Protein AF-A0A7C2TM42-F1 (afdb_monomer_lite)

Sequence (123 aa):
MRAMRDSGIAGHVLHCDRIVEHELETLAGKKAFFFSCDHDEEGLATLLEYQRVLAVTKKDIPLVEGLIEEYEINRIILLDPDARALMALLQIRDPDQVSMGGYCTSTCDRYWRDLVDASTIVR

Foldseek 3Di:
DVVCVVVVNQAEEAEDCAQDLVVLVVCAPRRYDYAYPDDDLVSVVSSQVRDQEYEDELVCLVSVLVCVVPGNRQAYEYEPAAPVSVVSNVVRDPPVRYHYHYDDPDDAPPVVVVSVVRRDDDD

Secondary structure (DSSP, 8-state):
-HHHHHTT---EEEE-SS--HHHHHHHTTSSEEEE-SS--HHHHHHHHHH-SEEEEEGGGHHHHHHHTTTS---EEEEES--HHHHHHHHHHS-GGGEEEE---SS--TTHHHHHHHHT----

Structure (mmCIF, N/CA/C/O backbone):
data_AF-A0A7C2TM42-F1
#
_entry.id   AF-A0A7C2TM42-F1
#
loop_
_atom_site.group_PDB
_atom_site.id
_atom_site.type_symbol
_atom_site.label_atom_id
_atom_site.label_alt_id
_atom_site.label_comp_id
_atom_site.label_asym_id
_atom_site.label_entity_id
_atom_site.label_seq_id
_atom_site.pdbx_PDB_ins_code
_atom_site.Cartn_x
_atom_site.Cartn_y
_atom_site.Cartn_z
_atom_site.occupancy
_atom_site.B_iso_or_equiv
_atom_site.auth_seq_id
_atom_site.auth_comp_id
_atom_site.auth_asym_id
_atom_site.auth_atom_id
_atom_site.pdbx_PDB_model_num
ATOM 1 N N . MET A 1 1 ? -23.521 -7.638 4.835 1.00 58.56 1 MET A N 1
ATOM 2 C CA . MET A 1 1 ? -22.325 -8.484 4.610 1.00 58.56 1 MET A CA 1
ATOM 3 C C . MET A 1 1 ? -22.644 -9.887 4.061 1.00 58.56 1 MET A C 1
ATOM 5 O O . MET A 1 1 ? -21.913 -10.323 3.183 1.00 58.56 1 MET A O 1
ATOM 9 N N . ARG A 1 2 ? -23.724 -10.580 4.488 1.00 62.53 2 ARG A N 1
ATOM 10 C CA . ARG A 1 2 ? -24.139 -11.870 3.873 1.00 62.53 2 ARG A CA 1
ATOM 11 C C . ARG A 1 2 ? -24.455 -11.747 2.377 1.00 62.53 2 ARG A C 1
ATOM 13 O O . ARG A 1 2 ? -23.808 -12.422 1.600 1.00 62.53 2 ARG A O 1
ATOM 20 N N . ALA A 1 3 ? -25.291 -10.785 1.980 1.00 69.31 3 ALA A N 1
ATOM 21 C CA . ALA A 1 3 ? -25.631 -10.557 0.569 1.00 69.31 3 ALA A CA 1
ATOM 22 C C . ALA A 1 3 ? -24.407 -10.380 -0.355 1.00 69.31 3 ALA A C 1
ATOM 24 O O . ALA A 1 3 ? -24.365 -10.967 -1.422 1.00 69.31 3 ALA A O 1
ATOM 25 N N . MET A 1 4 ? -23.372 -9.641 0.068 1.00 69.00 4 MET A N 1
ATOM 26 C CA . MET A 1 4 ? -22.138 -9.486 -0.721 1.00 69.00 4 MET A CA 1
ATOM 27 C C . MET A 1 4 ? -21.389 -10.805 -0.903 1.00 69.00 4 MET A C 1
ATOM 29 O O . MET A 1 4 ? -20.961 -11.124 -2.007 1.00 69.00 4 MET A O 1
ATOM 33 N N . ARG A 1 5 ? -21.249 -11.578 0.180 1.00 65.81 5 ARG A N 1
ATOM 34 C CA . ARG A 1 5 ? -20.627 -12.903 0.133 1.00 65.81 5 ARG A CA 1
ATOM 35 C C . ARG A 1 5 ? -21.435 -13.847 -0.755 1.00 65.81 5 ARG A C 1
ATOM 37 O O . ARG A 1 5 ? -20.849 -14.593 -1.527 1.00 65.81 5 ARG A O 1
ATOM 44 N N . ASP A 1 6 ? -22.756 -13.792 -0.648 1.00 79.75 6 ASP A N 1
ATOM 45 C CA . ASP A 1 6 ? -23.666 -14.631 -1.423 1.00 79.75 6 ASP A CA 1
ATOM 46 C C . ASP A 1 6 ? -23.654 -14.226 -2.920 1.00 79.75 6 ASP A C 1
ATOM 48 O O . ASP A 1 6 ? -23.883 -15.069 -3.781 1.00 79.75 6 ASP A O 1
ATOM 52 N N . SER A 1 7 ? -23.263 -12.983 -3.237 1.00 77.88 7 SER A N 1
ATOM 53 C CA . SER A 1 7 ? -22.956 -12.499 -4.595 1.00 77.88 7 SER A CA 1
ATOM 54 C C . SER A 1 7 ? -21.496 -12.705 -5.035 1.00 77.88 7 SER A C 1
ATOM 56 O O . SER A 1 7 ? -21.099 -12.196 -6.080 1.00 77.88 7 SER A O 1
ATOM 58 N N . GLY A 1 8 ? -20.664 -13.398 -4.249 1.00 78.50 8 GLY A N 1
ATOM 59 C CA . GLY A 1 8 ? -19.254 -13.651 -4.579 1.00 78.50 8 GLY A CA 1
ATOM 60 C C . GLY A 1 8 ? -18.320 -12.437 -4.462 1.00 78.50 8 GLY A C 1
ATOM 61 O O . GLY A 1 8 ? -17.170 -12.509 -4.888 1.00 78.50 8 GLY A O 1
ATOM 62 N N . ILE A 1 9 ? -18.770 -11.326 -3.871 1.00 77.88 9 ILE A N 1
ATOM 63 C CA . ILE A 1 9 ? -17.950 -10.122 -3.685 1.00 77.88 9 ILE A CA 1
ATOM 64 C C . ILE A 1 9 ? -17.010 -10.334 -2.493 1.00 77.88 9 ILE A C 1
ATOM 66 O O . ILE A 1 9 ? -17.442 -10.443 -1.339 1.00 77.88 9 ILE A O 1
ATOM 70 N N . ALA A 1 10 ? -15.707 -10.376 -2.775 1.00 77.88 10 ALA A N 1
ATOM 71 C CA . ALA A 1 10 ? -14.668 -10.575 -1.768 1.00 77.88 10 ALA A CA 1
ATOM 72 C C . ALA A 1 10 ? -14.447 -9.336 -0.881 1.00 77.88 10 ALA A C 1
ATOM 74 O O . ALA A 1 10 ? -14.118 -9.493 0.294 1.00 77.88 10 ALA A O 1
ATOM 75 N N . GLY A 1 11 ? -14.680 -8.136 -1.415 1.00 83.75 11 GLY A N 1
ATOM 76 C CA . GLY A 1 11 ? -14.477 -6.853 -0.744 1.00 83.75 11 GLY A CA 1
ATOM 77 C C . GLY A 1 11 ? -14.567 -5.686 -1.728 1.00 83.75 11 GLY A C 1
ATOM 78 O O . GLY A 1 11 ? -15.003 -5.866 -2.866 1.00 83.75 11 GLY A O 1
ATOM 79 N N . HIS A 1 12 ? -14.142 -4.508 -1.284 1.00 87.00 12 HIS A N 1
ATOM 80 C CA . HIS A 1 12 ? -14.077 -3.285 -2.079 1.00 87.00 12 HIS A CA 1
ATOM 81 C C . HIS A 1 12 ? -12.660 -2.717 -2.072 1.00 87.00 12 HIS A C 1
ATOM 83 O O . HIS A 1 12 ? -11.993 -2.752 -1.042 1.00 87.00 12 HIS A O 1
ATOM 89 N N . VAL A 1 13 ? -12.234 -2.158 -3.202 1.00 89.75 13 VAL A N 1
ATOM 90 C CA . VAL A 1 13 ? -11.040 -1.313 -3.293 1.00 89.75 13 VAL A CA 1
ATOM 91 C C . VAL A 1 13 ? -11.518 0.115 -3.508 1.00 89.75 13 VAL A C 1
ATOM 93 O O . VAL A 1 13 ? -12.285 0.371 -4.437 1.00 89.75 13 VAL A O 1
ATOM 96 N N . LEU A 1 14 ? -11.107 1.019 -2.627 1.00 90.69 14 LEU A N 1
ATOM 97 C CA . LEU A 1 14 ? -11.451 2.433 -2.663 1.00 90.69 14 LEU A CA 1
ATOM 98 C C . LEU A 1 14 ? -10.202 3.209 -3.066 1.00 90.69 14 LEU A C 1
ATOM 100 O O . LEU A 1 14 ? -9.217 3.237 -2.331 1.00 90.69 14 LEU A O 1
ATOM 104 N N . HIS A 1 15 ? -10.250 3.783 -4.266 1.00 90.19 15 HIS A N 1
ATOM 105 C CA . HIS A 1 15 ? -9.216 4.671 -4.774 1.00 90.19 15 HIS A CA 1
ATOM 106 C C . HIS A 1 15 ? -9.549 6.100 -4.350 1.00 90.19 15 HIS A C 1
ATOM 108 O O . HIS A 1 15 ? -10.525 6.678 -4.830 1.00 90.19 15 HIS A O 1
ATOM 114 N N . CYS A 1 16 ? -8.756 6.639 -3.437 1.00 87.81 16 CYS A N 1
ATOM 115 C CA . CYS A 1 16 ? -8.990 7.920 -2.794 1.00 87.81 16 CYS A CA 1
ATOM 116 C C . CYS A 1 16 ? -8.009 8.962 -3.336 1.00 87.81 16 CYS A C 1
ATOM 118 O O . CYS A 1 16 ? -6.820 8.683 -3.455 1.00 87.81 16 CYS A O 1
ATOM 120 N N . ASP A 1 17 ? -8.494 10.171 -3.617 1.00 85.75 17 ASP A N 1
ATOM 121 C CA . ASP A 1 17 ? -7.618 11.305 -3.953 1.00 85.75 17 ASP A CA 1
ATOM 122 C C . ASP A 1 17 ? -6.983 11.919 -2.697 1.00 85.75 17 ASP A C 1
ATOM 124 O O . ASP A 1 17 ? -5.931 12.547 -2.759 1.00 85.75 17 ASP A O 1
ATOM 128 N N . ARG A 1 18 ? -7.657 11.780 -1.548 1.00 87.38 18 ARG A N 1
ATOM 129 C CA . ARG A 1 18 ? -7.199 12.231 -0.232 1.00 87.38 18 ARG A CA 1
ATOM 130 C C . ARG A 1 18 ? -7.606 11.223 0.824 1.00 87.38 18 ARG A C 1
ATOM 132 O O . ARG A 1 18 ? -8.653 10.589 0.713 1.00 87.38 18 ARG A O 1
ATOM 139 N N . ILE A 1 19 ? -6.796 11.130 1.865 1.00 89.81 19 ILE A N 1
ATOM 140 C CA . ILE A 1 19 ? -7.046 10.262 3.008 1.00 89.81 19 ILE A CA 1
ATOM 141 C C . ILE A 1 19 ? -7.854 11.076 4.019 1.00 89.81 19 ILE A C 1
ATOM 143 O O . ILE A 1 19 ? -7.377 12.077 4.546 1.00 89.81 19 ILE A O 1
ATOM 147 N N . VAL A 1 20 ? -9.117 10.697 4.218 1.00 90.62 20 VAL A N 1
ATOM 148 C CA . VAL A 1 20 ? -10.051 11.392 5.112 1.00 90.62 20 VAL A CA 1
ATOM 149 C C . VAL A 1 20 ? -10.464 10.435 6.219 1.00 90.62 20 VAL A C 1
ATOM 151 O 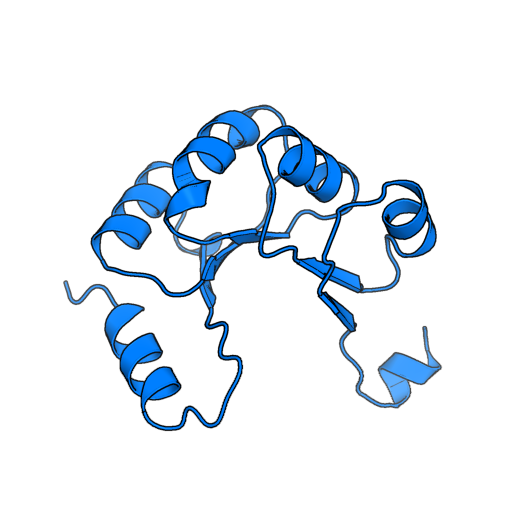O . VAL A 1 20 ? -11.165 9.455 5.973 1.00 90.62 20 VAL A O 1
ATOM 154 N N . GLU A 1 21 ? -10.058 10.740 7.448 1.00 89.69 21 GLU A N 1
ATOM 155 C CA . GLU A 1 21 ? -10.266 9.870 8.611 1.00 89.69 21 GLU A CA 1
ATOM 156 C C . GLU A 1 21 ? -11.738 9.482 8.816 1.00 89.69 21 GLU A C 1
ATOM 158 O O . GLU A 1 21 ? -12.055 8.312 9.001 1.00 89.69 21 GLU A O 1
ATOM 163 N N . HIS A 1 22 ? -12.665 10.433 8.675 1.00 88.75 22 HIS A N 1
ATOM 164 C CA . HIS A 1 22 ? -14.094 10.154 8.836 1.00 88.75 22 HIS A CA 1
ATOM 165 C C . HIS A 1 22 ? -14.632 9.120 7.825 1.00 88.75 22 HIS A C 1
ATOM 167 O O . HIS A 1 22 ? -15.506 8.308 8.151 1.00 88.75 22 HIS A O 1
ATOM 173 N N . GLU A 1 23 ? -14.117 9.130 6.591 1.00 88.94 23 GLU A N 1
ATOM 174 C CA . GLU A 1 23 ? -14.493 8.148 5.569 1.00 88.94 23 GLU A CA 1
ATOM 175 C C . GLU A 1 23 ? -13.914 6.771 5.900 1.00 88.94 23 GLU A C 1
ATOM 177 O O . GLU A 1 23 ? -14.624 5.766 5.785 1.00 88.94 23 GLU A O 1
ATOM 182 N N . LEU A 1 24 ? -12.659 6.737 6.363 1.00 89.88 24 LEU A N 1
ATOM 183 C CA . LEU A 1 24 ? -11.988 5.523 6.818 1.00 89.88 24 LEU A CA 1
ATOM 184 C C . LEU A 1 24 ? -12.746 4.884 7.978 1.00 89.88 24 LEU A C 1
ATOM 186 O O . LEU A 1 24 ? -13.151 3.733 7.859 1.00 89.88 24 LEU A O 1
ATOM 190 N N . GLU A 1 25 ? -13.031 5.630 9.043 1.00 89.31 25 GLU A N 1
ATOM 191 C CA . GLU A 1 25 ? -13.753 5.142 10.223 1.00 89.31 25 GLU A CA 1
ATOM 192 C C . GLU A 1 25 ? -15.127 4.561 9.846 1.00 89.31 25 GLU A C 1
ATOM 194 O O . GLU A 1 25 ? -15.513 3.471 10.275 1.00 89.31 25 GLU A O 1
ATOM 199 N N . THR A 1 26 ? -15.852 5.246 8.957 1.00 87.00 26 THR A N 1
ATOM 200 C CA . THR A 1 26 ? -17.187 4.823 8.508 1.00 87.00 26 THR A CA 1
ATOM 201 C C . THR A 1 26 ? -17.158 3.507 7.724 1.00 87.00 26 THR A C 1
ATOM 203 O O . THR A 1 26 ? -18.143 2.750 7.706 1.00 87.00 26 THR A O 1
ATOM 206 N N . LEU A 1 27 ? -16.064 3.236 7.018 1.00 85.62 27 LEU A N 1
ATOM 207 C CA . LEU A 1 27 ? -15.939 2.130 6.070 1.00 85.62 27 LEU A CA 1
ATOM 208 C C . LEU A 1 27 ? -14.997 1.014 6.558 1.00 85.62 27 LEU A C 1
ATOM 210 O O . LEU A 1 27 ? -15.031 -0.094 6.009 1.00 85.62 27 LEU A O 1
ATOM 214 N N . ALA A 1 28 ? -14.237 1.255 7.625 1.00 78.81 28 ALA A N 1
ATOM 215 C CA . ALA A 1 28 ? -13.349 0.297 8.261 1.00 78.81 28 ALA A CA 1
ATOM 216 C C . ALA A 1 28 ? -14.107 -0.974 8.680 1.00 78.81 28 ALA A C 1
ATOM 218 O O . ALA A 1 28 ? -15.277 -0.961 9.072 1.00 78.81 28 ALA A O 1
ATOM 219 N N . GLY A 1 29 ? -13.459 -2.130 8.515 1.00 71.44 29 GLY A N 1
ATOM 220 C CA . GLY A 1 29 ? -14.047 -3.439 8.824 1.00 71.44 29 GLY A CA 1
ATOM 221 C C . GLY A 1 29 ? -15.106 -3.950 7.829 1.00 71.44 29 GLY A C 1
ATOM 222 O O . GLY A 1 29 ? -15.492 -5.119 7.898 1.00 71.44 29 GLY A O 1
ATOM 223 N N . LYS A 1 30 ? -15.543 -3.156 6.836 1.00 74.69 30 LYS A N 1
ATOM 224 C CA . LYS A 1 30 ? -16.522 -3.583 5.806 1.00 74.69 30 LYS A CA 1
ATOM 225 C C . LYS A 1 30 ? -15.891 -4.316 4.612 1.00 74.69 30 LYS A C 1
ATOM 227 O O . LYS A 1 30 ? -16.460 -4.320 3.522 1.00 74.69 30 LYS A O 1
ATOM 232 N N . LYS A 1 31 ? -14.739 -4.968 4.818 1.00 80.62 31 LYS A N 1
ATOM 233 C CA . LYS A 1 31 ? -13.896 -5.546 3.753 1.00 80.62 31 LYS A CA 1
ATOM 234 C C . LYS A 1 31 ? -13.533 -4.518 2.671 1.00 80.62 31 LYS A C 1
ATOM 236 O O . LYS A 1 31 ? -13.578 -4.827 1.482 1.00 80.62 31 LYS A O 1
ATOM 241 N N . ALA A 1 32 ? -13.231 -3.296 3.094 1.00 87.75 32 ALA A N 1
ATOM 242 C CA . ALA A 1 32 ? -12.700 -2.253 2.234 1.00 87.75 32 ALA A CA 1
ATOM 243 C C . ALA A 1 32 ? -11.170 -2.231 2.341 1.00 87.75 32 ALA A C 1
ATOM 245 O O . ALA A 1 32 ? -10.622 -2.453 3.419 1.00 87.75 32 ALA A O 1
ATOM 246 N N . PHE A 1 33 ? -10.512 -1.984 1.219 1.00 92.06 33 PHE A N 1
ATOM 247 C CA . PHE A 1 33 ? -9.095 -1.675 1.120 1.00 92.06 33 PHE A CA 1
ATOM 248 C C . PHE A 1 33 ? -8.968 -0.282 0.512 1.00 92.06 33 PHE A C 1
ATOM 250 O O . PHE A 1 33 ? -9.531 -0.035 -0.557 1.00 92.06 33 PHE A O 1
ATOM 257 N N . PHE A 1 34 ? -8.261 0.613 1.188 1.00 94.00 34 PHE A N 1
ATOM 258 C CA . PHE A 1 34 ? -8.071 1.988 0.750 1.00 94.00 34 PHE A CA 1
ATOM 259 C C . PHE A 1 34 ? -6.696 2.144 0.118 1.00 94.00 34 PHE A C 1
ATOM 261 O O . PHE A 1 34 ? -5.695 1.618 0.611 1.00 94.00 34 PHE A O 1
ATOM 268 N N . PHE A 1 35 ? -6.662 2.886 -0.979 1.00 92.62 35 PHE A N 1
ATOM 269 C CA . PHE A 1 35 ? -5.445 3.214 -1.694 1.00 92.62 35 PHE A CA 1
ATOM 270 C C . PHE A 1 35 ? -5.499 4.667 -2.156 1.00 92.62 35 PHE A C 1
ATOM 272 O O . PHE A 1 35 ? -6.486 5.087 -2.758 1.00 92.62 35 PHE A O 1
ATOM 279 N N . SER A 1 36 ? -4.424 5.408 -1.897 1.00 90.44 36 SER A N 1
ATOM 280 C CA . SER A 1 36 ? -4.198 6.746 -2.440 1.00 90.44 36 SER A CA 1
ATOM 281 C C . SER A 1 36 ? -2.879 6.755 -3.200 1.00 90.44 36 SER A C 1
ATOM 283 O O . SER A 1 36 ? -1.860 6.329 -2.657 1.00 90.44 36 SER A O 1
ATOM 285 N N . CYS A 1 37 ? -2.874 7.253 -4.439 1.00 84.69 37 CYS A N 1
ATOM 286 C CA . CYS A 1 37 ? -1.639 7.431 -5.215 1.00 84.69 37 CYS A CA 1
ATOM 287 C C . CYS A 1 37 ? -0.735 8.543 -4.662 1.00 84.69 37 CYS A C 1
ATOM 289 O O . CYS A 1 37 ? 0.479 8.536 -4.909 1.00 84.69 37 CYS A O 1
ATOM 291 N N . ASP A 1 38 ? -1.334 9.510 -3.967 1.00 85.62 38 ASP A N 1
ATOM 292 C CA . ASP A 1 38 ? -0.645 10.653 -3.384 1.00 85.62 38 ASP A CA 1
ATOM 293 C C . ASP A 1 38 ? -0.862 10.648 -1.871 1.00 85.62 38 ASP A C 1
ATOM 295 O O . ASP A 1 38 ? -1.994 10.703 -1.382 1.00 85.62 38 ASP A O 1
ATOM 299 N N . HIS A 1 39 ? 0.224 10.457 -1.138 1.00 90.31 39 HIS A N 1
ATOM 300 C CA . HIS A 1 39 ? 0.238 10.367 0.312 1.00 90.31 39 HIS A CA 1
ATOM 301 C C . HIS A 1 39 ? 1.631 10.724 0.823 1.00 90.31 39 HIS A C 1
ATOM 303 O O . HIS A 1 39 ? 2.634 10.544 0.130 1.00 90.31 39 HIS A O 1
ATOM 309 N N . ASP A 1 40 ? 1.672 11.218 2.049 1.00 91.88 40 ASP A N 1
ATOM 310 C CA . ASP A 1 40 ? 2.871 11.385 2.851 1.00 91.88 40 ASP A CA 1
ATOM 311 C C . ASP A 1 40 ? 2.881 10.358 3.997 1.00 91.88 40 ASP A C 1
ATOM 313 O O . ASP A 1 40 ? 2.065 9.430 4.043 1.00 91.88 40 ASP A O 1
ATOM 317 N N . GLU A 1 41 ? 3.848 10.497 4.900 1.00 91.81 41 GLU A N 1
ATOM 318 C CA . GLU A 1 41 ? 3.994 9.634 6.073 1.00 91.81 41 GLU A CA 1
ATOM 319 C C . GLU A 1 41 ? 2.745 9.659 6.964 1.00 91.81 41 GLU A C 1
ATOM 321 O O . GLU A 1 41 ? 2.255 8.602 7.353 1.00 91.81 41 GLU A O 1
ATOM 326 N N . GLU A 1 42 ? 2.179 10.846 7.211 1.00 93.06 42 GLU A N 1
ATOM 327 C CA . GLU A 1 42 ? 0.956 11.027 8.005 1.00 93.06 42 GLU A CA 1
ATOM 328 C C . GLU A 1 42 ? -0.248 10.351 7.336 1.00 93.06 42 GLU A C 1
ATOM 330 O O . GLU A 1 42 ? -1.036 9.666 7.993 1.00 93.06 42 GLU A O 1
ATOM 335 N N . GLY A 1 43 ? -0.371 10.473 6.014 1.00 93.94 43 GLY A N 1
ATOM 336 C CA . GLY A 1 43 ? -1.383 9.770 5.239 1.00 93.94 43 GLY A CA 1
ATOM 337 C C . GLY A 1 43 ? -1.265 8.249 5.367 1.00 93.94 43 GLY A C 1
ATOM 338 O O . GLY A 1 43 ? -2.262 7.574 5.631 1.00 93.94 43 GLY A O 1
ATOM 339 N N . LEU A 1 44 ? -0.058 7.692 5.220 1.00 94.38 44 LEU A N 1
ATOM 340 C CA . LEU A 1 44 ? 0.161 6.251 5.392 1.00 94.38 44 LEU A CA 1
ATOM 341 C C . LEU A 1 44 ? -0.124 5.787 6.819 1.00 94.38 44 LEU A C 1
ATOM 343 O O . LEU A 1 44 ? -0.805 4.776 6.985 1.00 94.38 44 LEU A O 1
ATOM 347 N N . ALA A 1 45 ? 0.336 6.530 7.825 1.00 95.06 45 ALA A N 1
ATOM 348 C CA . ALA A 1 45 ? 0.032 6.270 9.228 1.00 95.06 45 ALA A CA 1
ATOM 349 C C . ALA A 1 45 ? -1.487 6.240 9.460 1.00 95.06 45 ALA A C 1
ATOM 351 O O . ALA A 1 45 ? -2.020 5.268 9.992 1.00 95.06 45 ALA A O 1
ATOM 352 N N . THR A 1 46 ? -2.210 7.228 8.923 1.00 95.12 46 THR A N 1
ATOM 353 C CA . THR A 1 46 ? -3.677 7.297 9.001 1.00 95.12 46 THR A CA 1
ATOM 354 C C . THR A 1 46 ? -4.340 6.078 8.362 1.00 95.12 46 THR A C 1
ATOM 356 O O . THR A 1 46 ? -5.300 5.546 8.910 1.00 95.12 46 THR A O 1
ATOM 359 N N . LEU A 1 47 ? -3.850 5.586 7.218 1.00 95.00 47 LEU A N 1
ATOM 360 C CA . LEU A 1 47 ? -4.360 4.335 6.644 1.00 95.00 47 LEU A CA 1
ATOM 361 C C . LEU A 1 47 ? -4.112 3.152 7.587 1.00 95.00 47 LEU A C 1
ATOM 363 O O . LEU A 1 47 ? -5.010 2.331 7.779 1.00 95.00 47 LEU A O 1
ATOM 367 N N . LEU A 1 48 ? -2.922 3.067 8.184 1.00 94.75 48 LEU A N 1
ATOM 368 C CA . LEU A 1 48 ? -2.520 1.959 9.051 1.00 94.75 48 LEU A CA 1
ATOM 369 C C . LEU A 1 48 ? -3.337 1.840 10.342 1.00 94.75 48 LEU A C 1
ATOM 371 O O . LEU A 1 48 ? -3.491 0.729 10.851 1.00 94.75 48 LEU A O 1
ATOM 375 N N . GLU A 1 49 ? -3.956 2.926 10.806 1.00 94.00 49 GLU A N 1
ATOM 376 C CA . GLU A 1 49 ? -4.940 2.885 11.900 1.00 94.00 49 GLU A CA 1
ATOM 377 C C . GLU A 1 49 ? -6.170 2.018 11.558 1.00 94.00 49 GLU A C 1
ATOM 379 O O . GLU A 1 49 ? -6.791 1.409 12.432 1.00 94.00 49 GLU A O 1
ATOM 384 N N . TYR A 1 50 ? -6.523 1.913 10.270 1.00 92.81 50 TYR A N 1
ATOM 385 C CA . TYR A 1 50 ? -7.756 1.259 9.810 1.00 92.81 50 TYR A CA 1
ATOM 386 C C . TYR A 1 50 ? -7.523 0.024 8.925 1.00 92.81 50 TYR A C 1
ATOM 388 O O . TYR A 1 50 ? -8.454 -0.764 8.712 1.00 92.81 50 TYR A O 1
ATOM 396 N N . GLN A 1 51 ? -6.305 -0.190 8.413 1.00 93.56 51 GLN A N 1
ATOM 397 C CA . GLN A 1 51 ? -5.944 -1.363 7.612 1.00 93.56 51 GLN A CA 1
ATOM 398 C C . GLN A 1 51 ? -4.513 -1.845 7.874 1.00 93.56 51 GLN A C 1
ATOM 400 O O . GLN A 1 51 ? -3.604 -1.069 8.103 1.00 93.56 51 GLN A O 1
ATOM 405 N N . ARG A 1 52 ? -4.283 -3.156 7.749 1.00 93.25 52 ARG A N 1
ATOM 406 C CA . ARG A 1 52 ? -2.948 -3.770 7.927 1.00 93.25 52 ARG A CA 1
ATOM 407 C C . ARG A 1 52 ? -2.255 -4.116 6.613 1.00 93.25 52 ARG A C 1
ATOM 409 O O . ARG A 1 52 ? -1.248 -4.815 6.596 1.00 93.25 52 ARG A O 1
ATOM 416 N N . VAL A 1 53 ? -2.842 -3.721 5.493 1.00 94.62 53 VAL A N 1
ATOM 417 C CA . VAL A 1 53 ? -2.282 -3.946 4.160 1.00 94.62 53 VAL A CA 1
ATOM 418 C C . VAL A 1 53 ? -2.056 -2.581 3.543 1.00 94.62 53 VAL A C 1
ATOM 420 O O . VAL A 1 53 ? -2.955 -1.752 3.606 1.00 94.62 53 VAL A O 1
ATOM 423 N N . LEU A 1 54 ? -0.900 -2.347 2.935 1.00 95.31 54 LEU A N 1
ATOM 424 C CA . LEU A 1 54 ? -0.627 -1.119 2.191 1.00 95.31 54 LEU A CA 1
ATOM 425 C C . LEU A 1 54 ? -0.305 -1.447 0.744 1.00 95.31 54 LEU A C 1
ATOM 427 O O . LEU A 1 54 ? 0.396 -2.417 0.477 1.00 95.31 54 LEU A O 1
ATOM 431 N N . ALA A 1 55 ? -0.794 -0.627 -0.181 1.00 95.31 55 ALA A N 1
ATOM 432 C CA . ALA A 1 55 ? -0.277 -0.5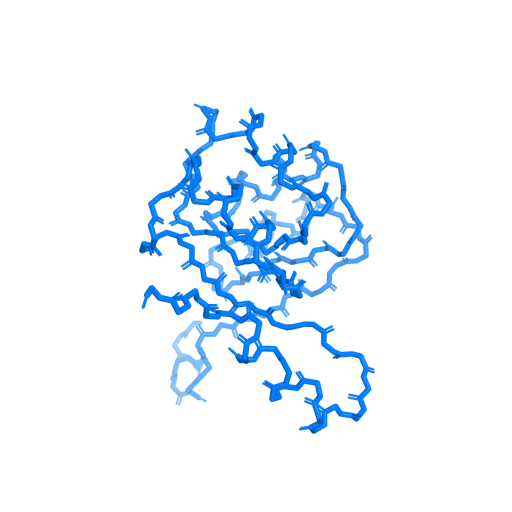93 -1.540 1.00 95.31 55 ALA A CA 1
ATOM 433 C C . ALA A 1 55 ? 0.545 0.679 -1.699 1.00 95.31 55 ALA A C 1
ATOM 435 O O . ALA A 1 55 ? 0.052 1.772 -1.429 1.00 95.31 55 ALA A O 1
ATOM 436 N N . VAL A 1 56 ? 1.798 0.511 -2.100 1.00 94.62 56 VAL A N 1
ATOM 437 C CA . VAL A 1 56 ? 2.798 1.577 -2.146 1.00 94.62 56 VAL A CA 1
ATOM 438 C C . VAL A 1 56 ? 3.606 1.461 -3.424 1.00 94.62 56 VAL A C 1
ATOM 440 O O . VAL A 1 56 ? 3.746 0.377 -3.986 1.00 94.62 56 VAL A O 1
ATOM 443 N N . THR A 1 57 ? 4.157 2.568 -3.892 1.00 93.44 57 THR A N 1
ATOM 444 C CA . THR A 1 57 ? 5.099 2.580 -5.009 1.00 93.44 57 THR A CA 1
ATOM 445 C C . THR A 1 57 ? 6.532 2.605 -4.479 1.00 93.44 57 THR A C 1
ATOM 447 O O . THR A 1 57 ? 6.790 2.792 -3.290 1.00 93.44 57 THR A O 1
ATOM 450 N N . LYS A 1 58 ? 7.517 2.470 -5.368 1.00 92.62 58 LYS A N 1
ATOM 451 C CA . LYS A 1 58 ? 8.936 2.545 -4.984 1.00 92.62 58 LYS A CA 1
ATOM 452 C C . LYS A 1 58 ? 9.355 3.848 -4.290 1.00 92.62 58 LYS A C 1
ATOM 454 O O . LYS A 1 58 ? 10.352 3.838 -3.576 1.00 92.62 58 LYS A O 1
ATOM 459 N N . LYS A 1 59 ? 8.633 4.956 -4.512 1.00 92.44 59 LYS A N 1
ATOM 460 C CA . LYS A 1 59 ? 8.944 6.259 -3.892 1.00 92.44 59 LYS A CA 1
ATOM 461 C C . LYS A 1 59 ? 8.606 6.278 -2.393 1.00 92.44 59 LYS A C 1
ATOM 463 O O . LYS A 1 59 ? 9.185 7.064 -1.658 1.00 92.44 59 LYS A O 1
ATOM 468 N N . ASP A 1 60 ? 7.720 5.382 -1.966 1.00 94.19 60 ASP A N 1
ATOM 469 C CA . ASP A 1 60 ? 7.122 5.372 -0.631 1.00 94.19 60 ASP A CA 1
ATOM 470 C C . ASP A 1 60 ? 7.852 4.403 0.319 1.00 94.19 60 ASP A C 1
ATOM 472 O O . ASP A 1 60 ? 7.574 4.381 1.513 1.00 94.19 60 ASP A O 1
ATOM 476 N N . ILE A 1 61 ? 8.811 3.606 -0.180 1.00 94.06 61 ILE A N 1
ATOM 477 C CA . ILE A 1 61 ? 9.589 2.648 0.631 1.00 94.06 61 ILE A CA 1
ATOM 478 C C . ILE A 1 61 ? 10.236 3.311 1.862 1.00 94.06 61 ILE A C 1
ATOM 480 O O . ILE A 1 61 ? 10.120 2.732 2.940 1.00 94.06 61 ILE A O 1
ATOM 484 N N . PRO A 1 62 ? 10.855 4.508 1.765 1.00 94.00 62 PRO A N 1
ATOM 485 C CA . PRO A 1 62 ? 11.402 5.180 2.945 1.00 94.00 62 PRO A CA 1
ATOM 486 C C . PRO A 1 62 ? 10.336 5.552 3.985 1.00 94.00 62 PRO A C 1
ATOM 488 O O . PRO A 1 62 ? 10.608 5.500 5.177 1.00 94.00 62 PRO A O 1
ATOM 491 N N . LEU A 1 63 ? 9.118 5.897 3.548 1.00 94.06 63 LEU A N 1
ATOM 492 C CA . LEU A 1 63 ? 8.008 6.195 4.461 1.00 94.06 63 LEU A CA 1
ATOM 493 C C . LEU A 1 63 ? 7.561 4.925 5.186 1.00 94.06 63 LEU A C 1
ATOM 495 O O . LEU A 1 63 ? 7.333 4.931 6.388 1.00 94.06 63 LEU A O 1
ATOM 499 N N . VAL A 1 64 ? 7.485 3.809 4.456 1.00 93.81 64 VAL A N 1
ATOM 500 C CA . VAL A 1 64 ? 7.164 2.505 5.041 1.00 93.81 64 VAL A CA 1
ATOM 501 C C . VAL A 1 64 ? 8.200 2.109 6.089 1.00 93.81 64 VAL A C 1
ATOM 503 O O . VAL A 1 64 ? 7.805 1.658 7.157 1.00 93.81 64 VAL A O 1
ATOM 506 N N . GLU A 1 65 ? 9.495 2.288 5.809 1.00 93.44 65 GLU A N 1
ATOM 507 C CA . GLU A 1 65 ? 10.585 2.004 6.753 1.00 93.44 65 GLU A CA 1
ATOM 508 C C . GLU A 1 65 ? 10.431 2.775 8.072 1.00 93.44 65 GLU A C 1
ATOM 510 O O . GLU A 1 65 ? 10.656 2.195 9.128 1.00 93.44 65 GLU A O 1
ATOM 515 N N . GLY A 1 66 ? 9.973 4.031 8.032 1.00 93.00 66 GLY A N 1
ATOM 516 C CA . GLY A 1 66 ? 9.672 4.806 9.243 1.00 93.00 66 GLY A CA 1
ATOM 517 C C . GLY A 1 66 ? 8.493 4.258 10.058 1.00 93.00 66 GLY A C 1
ATOM 518 O O . GLY A 1 66 ? 8.477 4.376 11.277 1.00 93.00 66 GLY A O 1
ATOM 519 N N . LEU A 1 67 ? 7.531 3.600 9.406 1.00 94.50 67 LEU A N 1
ATOM 520 C CA . LEU A 1 67 ? 6.273 3.167 10.027 1.00 94.50 67 LEU A CA 1
ATOM 521 C C . LEU A 1 67 ? 6.280 1.710 10.517 1.00 94.50 67 LEU A C 1
ATOM 523 O O . LEU A 1 67 ? 5.390 1.323 11.275 1.00 94.50 67 LEU A O 1
ATOM 527 N N . ILE A 1 68 ? 7.240 0.874 10.098 1.00 92.06 68 ILE A N 1
ATOM 528 C CA . ILE A 1 68 ? 7.226 -0.570 10.419 1.00 92.06 68 ILE A CA 1
ATOM 529 C C . ILE A 1 68 ? 7.375 -0.877 11.916 1.00 92.06 68 ILE A C 1
ATOM 531 O O . ILE A 1 68 ? 6.943 -1.944 12.349 1.00 92.06 68 ILE A O 1
ATOM 535 N N . GLU A 1 69 ? 8.009 0.010 12.689 1.00 91.19 69 GLU A N 1
ATOM 536 C CA . GLU A 1 69 ? 8.194 -0.179 14.134 1.00 91.19 69 GLU A CA 1
ATOM 537 C C . GLU A 1 69 ? 6.952 0.232 14.935 1.00 91.19 69 GLU A C 1
ATOM 539 O O . GLU A 1 69 ? 6.675 -0.340 15.990 1.00 91.19 69 GLU A O 1
ATOM 544 N N . GLU A 1 70 ? 6.189 1.200 14.422 1.00 93.75 70 GLU A N 1
ATOM 545 C CA . GLU A 1 70 ? 5.028 1.780 15.103 1.00 93.75 70 GLU A CA 1
ATOM 546 C C . GLU A 1 70 ? 3.725 1.042 14.771 1.00 93.75 70 GLU A C 1
ATOM 548 O O . GLU A 1 70 ? 2.813 0.978 15.598 1.00 93.75 70 GLU A O 1
ATOM 553 N N . TYR A 1 71 ? 3.649 0.429 13.586 1.00 94.88 71 TYR A N 1
ATOM 554 C CA . TY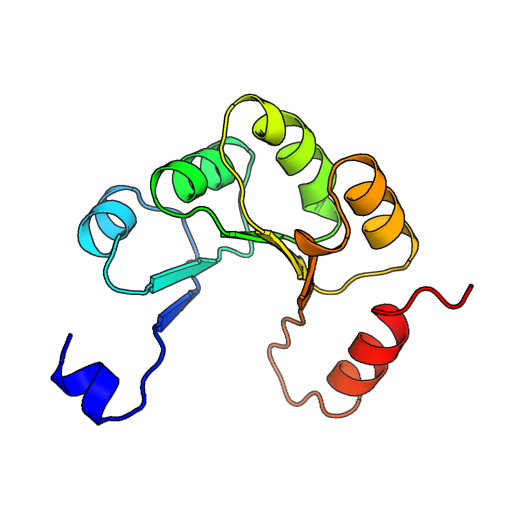R A 1 71 ? 2.418 -0.147 13.055 1.00 94.88 71 TYR A CA 1
ATOM 555 C C . TYR A 1 71 ? 2.522 -1.639 12.728 1.00 94.88 71 TYR A C 1
ATOM 557 O O . TYR A 1 71 ? 3.475 -2.126 12.118 1.00 94.88 71 TYR A O 1
ATOM 565 N N . GLU A 1 72 ? 1.453 -2.383 13.035 1.00 91.38 72 GLU A N 1
ATOM 566 C CA . GLU A 1 72 ? 1.306 -3.784 12.625 1.00 91.38 72 GLU A CA 1
ATOM 567 C C . GLU A 1 72 ? 0.889 -3.875 11.148 1.00 91.38 72 GLU A C 1
ATO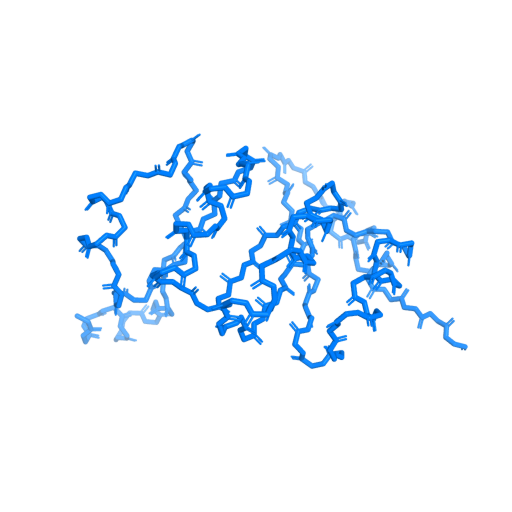M 569 O O . GLU A 1 72 ? -0.286 -4.017 10.795 1.00 91.38 72 GLU A O 1
ATOM 574 N N . ILE A 1 73 ? 1.873 -3.807 10.258 1.00 94.50 73 ILE A N 1
ATOM 575 C CA . ILE A 1 73 ? 1.662 -3.956 8.819 1.00 94.50 73 ILE A CA 1
ATOM 576 C C . ILE A 1 73 ? 1.769 -5.446 8.463 1.00 94.50 73 ILE A C 1
ATOM 578 O O . ILE A 1 73 ? 2.852 -6.016 8.529 1.00 94.50 73 ILE A O 1
ATOM 582 N N . ASN A 1 74 ? 0.685 -6.084 8.026 1.00 94.56 74 ASN A N 1
ATOM 583 C CA . ASN A 1 74 ? 0.653 -7.504 7.644 1.00 94.56 74 ASN A CA 1
ATOM 584 C C . ASN A 1 74 ? 1.169 -7.765 6.228 1.00 94.56 74 ASN A C 1
ATOM 586 O O . ASN A 1 74 ? 1.719 -8.833 5.956 1.00 94.56 74 ASN A O 1
ATOM 590 N N . ARG A 1 75 ? 0.918 -6.836 5.299 1.00 95.75 75 ARG A N 1
ATOM 591 C CA . ARG A 1 75 ? 1.299 -7.007 3.896 1.00 95.75 75 ARG A CA 1
ATOM 592 C C . ARG A 1 75 ? 1.558 -5.686 3.197 1.00 95.75 75 ARG A C 1
ATOM 594 O O . ARG A 1 75 ? 0.768 -4.757 3.327 1.00 95.75 75 ARG A O 1
ATOM 601 N N . ILE A 1 76 ? 2.605 -5.648 2.384 1.00 96.06 76 ILE A N 1
ATOM 602 C CA . ILE A 1 76 ? 2.900 -4.535 1.486 1.00 96.06 76 ILE A CA 1
ATOM 603 C C . ILE A 1 76 ? 2.782 -5.019 0.043 1.00 96.06 76 ILE A C 1
ATOM 605 O O . ILE A 1 76 ? 3.410 -5.995 -0.361 1.00 96.06 76 ILE A O 1
ATOM 609 N N . ILE A 1 77 ? 1.938 -4.341 -0.725 1.00 95.69 77 ILE A N 1
ATOM 610 C CA . ILE A 1 77 ? 1.754 -4.531 -2.157 1.00 95.69 77 ILE A CA 1
ATOM 611 C C . ILE A 1 77 ? 2.609 -3.472 -2.856 1.00 95.69 77 ILE A C 1
ATOM 613 O O . ILE A 1 77 ? 2.247 -2.297 -2.868 1.00 95.69 77 ILE A O 1
ATOM 617 N N . LEU A 1 78 ? 3.744 -3.875 -3.423 1.00 94.75 78 LEU A N 1
ATOM 618 C CA . LEU A 1 78 ? 4.606 -2.985 -4.192 1.00 94.75 78 LEU A CA 1
ATOM 619 C C . LEU A 1 78 ? 4.045 -2.835 -5.609 1.00 94.75 78 LEU A C 1
ATOM 621 O O . LEU A 1 78 ? 4.054 -3.783 -6.398 1.00 94.75 78 LEU A O 1
ATOM 625 N N . LEU A 1 79 ? 3.538 -1.643 -5.902 1.00 93.69 79 LEU A N 1
ATOM 626 C CA . LEU A 1 79 ? 3.004 -1.255 -7.199 1.00 93.69 79 LEU A CA 1
ATOM 627 C C . LEU A 1 79 ? 4.128 -0.854 -8.151 1.00 93.69 79 LEU A C 1
ATOM 629 O O . LEU A 1 79 ? 5.048 -0.133 -7.757 1.00 93.69 79 LEU A O 1
ATOM 633 N N . ASP A 1 80 ? 4.018 -1.297 -9.405 1.00 89.94 80 ASP A N 1
ATOM 634 C CA . ASP A 1 80 ? 4.975 -0.995 -10.478 1.00 89.94 80 ASP A CA 1
ATOM 635 C C . ASP A 1 80 ? 6.437 -1.232 -10.060 1.00 89.94 80 ASP A C 1
ATOM 637 O O . ASP A 1 80 ? 7.281 -0.326 -10.131 1.00 89.94 80 ASP A O 1
ATOM 641 N N . PRO A 1 81 ? 6.742 -2.443 -9.561 1.00 86.50 81 PRO A N 1
ATOM 642 C CA . PRO A 1 81 ? 8.043 -2.759 -9.021 1.00 86.50 81 PRO A CA 1
ATOM 643 C C . PRO A 1 81 ? 9.142 -2.723 -10.073 1.00 86.50 81 PRO A C 1
ATOM 645 O O . PRO A 1 81 ? 8.951 -3.027 -11.249 1.00 86.50 81 PRO A O 1
ATOM 648 N N . ASP A 1 82 ? 10.344 -2.456 -9.583 1.00 88.06 82 ASP A N 1
ATOM 649 C CA . ASP A 1 82 ? 11.580 -2.835 -10.243 1.00 88.06 82 ASP A CA 1
ATOM 650 C C . ASP A 1 82 ? 12.439 -3.656 -9.269 1.00 88.06 82 ASP A C 1
ATOM 652 O O . ASP A 1 82 ? 12.183 -3.697 -8.060 1.00 88.06 82 ASP A O 1
ATOM 656 N N . ALA A 1 83 ? 13.472 -4.322 -9.791 1.00 88.69 83 ALA A N 1
ATOM 657 C CA . ALA A 1 83 ? 14.325 -5.195 -8.987 1.00 88.69 83 ALA A CA 1
ATOM 658 C C . ALA A 1 83 ? 14.960 -4.467 -7.790 1.00 88.69 83 ALA A C 1
ATOM 660 O O . ALA A 1 83 ? 15.149 -5.064 -6.733 1.00 88.69 83 ALA A O 1
ATOM 661 N N . ARG A 1 84 ? 15.276 -3.173 -7.931 1.00 91.31 84 ARG A N 1
ATOM 662 C CA . ARG A 1 84 ? 15.887 -2.385 -6.855 1.00 91.31 84 ARG A CA 1
ATOM 663 C C . ARG A 1 84 ? 14.885 -2.123 -5.737 1.00 91.31 84 ARG A C 1
ATOM 665 O O . ARG A 1 84 ? 15.227 -2.324 -4.577 1.00 91.31 84 ARG A O 1
ATOM 672 N N . ALA A 1 85 ? 13.673 -1.705 -6.087 1.00 92.44 85 ALA A N 1
ATOM 673 C CA . ALA A 1 85 ? 12.597 -1.463 -5.136 1.00 92.44 85 ALA A CA 1
ATOM 674 C C . ALA A 1 85 ? 12.207 -2.745 -4.389 1.00 92.44 85 ALA A C 1
ATOM 676 O O . ALA A 1 85 ? 12.079 -2.729 -3.168 1.00 92.44 85 ALA A O 1
ATOM 677 N N . LEU A 1 86 ? 12.105 -3.872 -5.102 1.00 91.94 86 LEU A N 1
ATOM 678 C CA . LEU A 1 86 ? 11.826 -5.163 -4.478 1.00 91.94 86 LEU A CA 1
ATOM 679 C C . LEU A 1 86 ? 12.944 -5.576 -3.513 1.00 91.94 86 LEU A C 1
ATOM 681 O O . LEU A 1 86 ? 12.659 -5.951 -2.381 1.00 91.94 86 LEU A O 1
ATOM 685 N N . MET A 1 87 ? 14.214 -5.466 -3.917 1.00 92.25 87 MET A N 1
ATOM 686 C CA . MET A 1 87 ? 15.338 -5.776 -3.025 1.00 92.25 87 MET A CA 1
ATOM 687 C C . MET A 1 87 ? 15.352 -4.893 -1.775 1.00 92.25 87 MET A C 1
ATOM 689 O O . MET A 1 87 ? 15.603 -5.416 -0.694 1.00 92.25 87 MET A O 1
ATOM 693 N N . ALA A 1 88 ? 15.075 -3.593 -1.916 1.00 93.56 88 ALA A N 1
ATOM 694 C CA . ALA A 1 88 ? 15.000 -2.663 -0.792 1.00 93.56 88 ALA A CA 1
ATOM 695 C C . ALA A 1 88 ? 13.875 -3.049 0.177 1.00 93.56 88 ALA A C 1
ATOM 697 O O . ALA A 1 88 ? 14.110 -3.169 1.374 1.00 93.56 88 ALA A O 1
ATOM 698 N N . LEU A 1 89 ? 12.680 -3.337 -0.344 1.00 93.38 89 LEU A N 1
ATOM 699 C CA . LEU A 1 89 ? 11.548 -3.754 0.478 1.00 93.38 89 LEU A CA 1
ATOM 700 C C . LEU A 1 89 ? 11.811 -5.091 1.194 1.00 93.38 89 LEU A C 1
ATOM 702 O O . LEU A 1 89 ? 11.448 -5.247 2.354 1.00 93.38 89 LEU A O 1
ATOM 706 N N . LEU A 1 90 ? 12.501 -6.029 0.540 1.00 93.75 90 LEU A N 1
ATOM 707 C CA . LEU A 1 90 ? 12.905 -7.307 1.136 1.00 93.75 90 LEU A CA 1
ATOM 708 C C . LEU A 1 90 ? 14.032 -7.188 2.179 1.00 93.75 90 LEU A C 1
ATOM 710 O O . LEU A 1 90 ? 14.325 -8.173 2.850 1.00 93.75 90 LEU A O 1
ATOM 714 N N . GLN A 1 91 ? 14.691 -6.029 2.322 1.00 94.38 91 GLN A N 1
ATOM 715 C CA . GLN A 1 91 ? 15.599 -5.798 3.458 1.00 94.38 91 GLN A CA 1
ATOM 716 C C . GLN A 1 91 ? 14.838 -5.512 4.752 1.00 94.38 91 GLN A C 1
ATOM 718 O O . GLN A 1 91 ? 15.365 -5.769 5.830 1.00 94.38 91 GLN A O 1
ATOM 723 N N . ILE A 1 92 ? 13.619 -4.978 4.641 1.00 93.81 92 ILE A N 1
ATOM 724 C CA . ILE A 1 92 ? 12.816 -4.550 5.790 1.00 93.81 92 ILE A CA 1
ATOM 725 C C . ILE A 1 92 ? 11.608 -5.458 6.041 1.00 93.81 92 ILE A C 1
ATOM 727 O O . ILE A 1 92 ? 11.042 -5.411 7.128 1.00 93.81 92 ILE A O 1
ATOM 731 N N . ARG A 1 93 ? 11.211 -6.297 5.072 1.00 94.25 93 ARG A N 1
ATOM 732 C CA . ARG A 1 93 ? 10.060 -7.212 5.154 1.00 94.25 93 ARG A CA 1
ATOM 733 C C . ARG A 1 93 ? 10.389 -8.617 4.677 1.00 94.25 93 ARG A C 1
ATOM 735 O O . ARG A 1 93 ? 11.134 -8.798 3.715 1.00 94.25 93 ARG A O 1
ATOM 742 N N . ASP A 1 94 ? 9.717 -9.598 5.271 1.00 93.31 94 ASP A N 1
ATOM 743 C CA . ASP A 1 94 ? 9.794 -10.979 4.810 1.00 93.31 94 ASP A CA 1
ATOM 744 C C . ASP A 1 94 ? 9.080 -11.179 3.456 1.00 93.31 94 ASP A C 1
ATOM 746 O O . ASP A 1 94 ? 8.069 -10.522 3.176 1.00 93.31 94 ASP A O 1
ATOM 750 N N . PRO A 1 95 ? 9.549 -12.113 2.604 1.00 92.25 95 PRO A N 1
ATOM 751 C CA . PRO A 1 95 ? 8.959 -12.351 1.286 1.00 92.25 95 PRO A CA 1
ATOM 752 C C . PRO A 1 95 ? 7.457 -12.682 1.275 1.00 92.25 95 PRO A C 1
ATOM 754 O O . PRO A 1 95 ? 6.772 -12.343 0.316 1.00 92.25 95 PRO A O 1
ATOM 757 N N . ASP A 1 96 ? 6.918 -13.337 2.305 1.00 93.06 96 ASP A N 1
ATOM 758 C CA . ASP A 1 96 ? 5.492 -13.703 2.416 1.00 93.06 96 ASP A CA 1
ATOM 759 C C . ASP A 1 96 ? 4.583 -12.532 2.847 1.00 93.06 96 ASP A C 1
ATOM 761 O O . ASP A 1 96 ? 3.348 -12.576 2.706 1.00 93.06 96 ASP A O 1
ATOM 765 N N . GLN A 1 97 ? 5.207 -11.457 3.324 1.00 94.50 97 GLN A N 1
ATOM 766 C CA . GLN A 1 97 ? 4.585 -10.181 3.659 1.00 94.50 97 GLN A CA 1
ATOM 767 C C . GLN A 1 97 ? 4.646 -9.184 2.497 1.00 94.50 97 GLN A C 1
ATOM 769 O O . GLN A 1 97 ? 4.045 -8.113 2.576 1.00 94.50 97 GLN A O 1
ATOM 774 N N . VAL A 1 98 ? 5.321 -9.528 1.401 1.00 94.81 98 VAL A N 1
ATOM 775 C CA . VAL A 1 98 ? 5.406 -8.700 0.198 1.00 94.81 98 VAL A CA 1
ATOM 776 C C . VAL A 1 98 ? 4.562 -9.317 -0.915 1.00 94.81 98 VAL A C 1
ATOM 778 O O . VAL A 1 98 ? 4.483 -10.529 -1.101 1.00 94.81 98 VAL A O 1
ATOM 781 N N . SER A 1 99 ? 3.858 -8.477 -1.659 1.00 93.81 99 SER A N 1
ATOM 782 C CA . SER A 1 99 ? 3.147 -8.855 -2.877 1.00 93.81 99 SER A CA 1
ATOM 783 C C . SER A 1 99 ? 3.425 -7.826 -3.956 1.00 93.81 99 SER A C 1
ATOM 785 O O . SER A 1 99 ? 3.701 -6.668 -3.661 1.00 93.81 99 SER A O 1
ATOM 787 N N . MET A 1 100 ? 3.344 -8.244 -5.212 1.00 92.31 100 MET A N 1
ATOM 788 C CA . MET A 1 100 ? 3.575 -7.360 -6.349 1.00 92.31 100 MET A CA 1
ATOM 789 C C . MET A 1 100 ? 2.227 -6.973 -6.942 1.00 92.31 100 MET A C 1
ATOM 791 O O . MET A 1 100 ? 1.328 -7.811 -7.045 1.00 92.31 100 MET A O 1
ATOM 795 N N . GLY A 1 101 ? 2.070 -5.706 -7.299 1.00 91.06 101 GLY A N 1
ATOM 796 C CA . GLY A 1 101 ? 0.839 -5.192 -7.876 1.00 91.06 101 GLY A CA 1
ATOM 797 C C . GLY A 1 101 ? 1.112 -4.279 -9.055 1.00 91.06 101 GLY A C 1
ATOM 798 O O . GLY A 1 101 ? 2.214 -3.768 -9.235 1.00 91.06 101 GLY A O 1
ATOM 799 N N . GLY A 1 102 ? 0.079 -4.078 -9.861 1.00 90.06 102 GLY A N 1
ATOM 800 C CA . GLY A 1 102 ? 0.105 -3.117 -10.947 1.00 90.06 102 GLY A CA 1
ATOM 801 C C . GLY A 1 102 ? -1.042 -2.135 -10.816 1.00 90.06 102 GLY A C 1
ATOM 802 O O . GLY A 1 102 ? -2.130 -2.495 -10.361 1.00 90.06 102 GLY A O 1
ATOM 803 N N . TYR A 1 103 ? -0.794 -0.906 -11.238 1.00 86.50 103 TYR A N 1
ATOM 804 C CA . TYR A 1 103 ? -1.762 0.162 -11.322 1.00 86.50 103 TYR A CA 1
ATOM 805 C C . TYR A 1 103 ? -1.746 0.760 -12.737 1.00 86.50 103 TYR A C 1
ATOM 807 O O . TYR A 1 103 ? -0.980 1.668 -13.047 1.00 86.50 103 TYR A O 1
ATOM 815 N N . CYS A 1 104 ? -2.606 0.240 -13.622 1.00 84.06 104 CYS A N 1
ATOM 816 C CA . CYS A 1 104 ? -2.778 0.799 -14.962 1.00 84.06 104 CYS A CA 1
ATOM 817 C C . CYS A 1 104 ? -4.086 1.592 -15.104 1.00 84.06 104 CYS A C 1
ATOM 819 O O . CYS A 1 104 ? -5.165 1.121 -14.752 1.00 84.06 104 CYS A O 1
ATOM 821 N N . THR A 1 105 ? -3.982 2.776 -15.710 1.00 76.69 105 THR A N 1
ATOM 822 C CA . THR A 1 105 ? -5.078 3.728 -15.946 1.00 76.69 105 THR A CA 1
ATOM 823 C C . THR A 1 105 ? -5.669 3.681 -17.370 1.00 76.69 105 THR A C 1
ATOM 825 O O . THR A 1 105 ? -6.562 4.464 -17.684 1.00 76.69 105 THR A O 1
ATOM 828 N N . SER A 1 106 ? -5.197 2.788 -18.256 1.00 76.06 106 SER A N 1
ATOM 829 C CA . SER A 1 106 ? -5.635 2.679 -19.665 1.00 76.06 106 SER A CA 1
ATOM 830 C C . SER A 1 106 ? -5.537 1.240 -20.231 1.00 76.06 106 SER A C 1
ATOM 832 O O . SER A 1 106 ? -5.389 0.278 -19.483 1.00 76.06 106 SER A O 1
ATOM 834 N N . THR A 1 107 ? -5.671 1.036 -21.549 1.00 68.19 107 THR A N 1
ATOM 835 C CA . THR A 1 107 ? -5.534 -0.297 -22.177 1.00 68.19 107 THR A CA 1
ATOM 836 C C . THR A 1 107 ? -4.083 -0.791 -22.135 1.00 68.19 107 THR A C 1
ATOM 838 O O . THR A 1 107 ? -3.208 -0.196 -22.762 1.00 68.19 107 THR A O 1
ATOM 841 N N . CYS A 1 108 ? -3.840 -1.895 -21.420 1.00 74.44 108 CYS A N 1
ATOM 842 C CA . CYS A 1 108 ? -2.532 -2.237 -20.844 1.00 74.44 108 CYS A CA 1
ATOM 843 C C . CYS A 1 108 ? -2.098 -3.704 -21.031 1.00 74.44 108 CYS A C 1
ATOM 845 O O . CYS A 1 108 ? -1.434 -4.289 -20.178 1.00 74.44 108 CYS A O 1
ATOM 847 N N . ASP A 1 109 ? -2.418 -4.332 -22.160 1.00 77.56 109 ASP A N 1
ATOM 848 C CA . ASP A 1 109 ? -2.110 -5.762 -22.363 1.00 77.56 109 ASP A CA 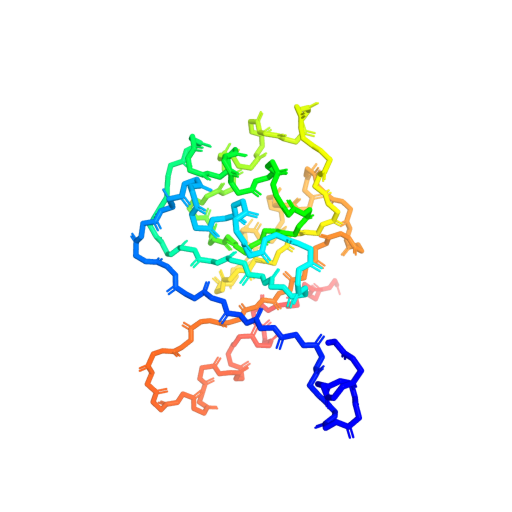1
ATOM 849 C C . ASP A 1 109 ? -0.603 -6.086 -22.367 1.00 77.56 109 ASP A C 1
ATOM 851 O O . ASP A 1 109 ? -0.192 -7.223 -22.124 1.00 77.56 109 ASP A O 1
ATOM 855 N N . ARG A 1 110 ? 0.252 -5.114 -22.706 1.00 82.25 110 ARG A N 1
ATOM 856 C CA . ARG A 1 110 ? 1.714 -5.259 -22.565 1.00 82.25 110 ARG A CA 1
ATOM 857 C C . ARG A 1 110 ? 2.171 -5.001 -21.136 1.00 82.25 110 ARG A C 1
ATOM 859 O O . ARG A 1 110 ? 2.923 -5.799 -20.602 1.00 82.25 110 ARG A O 1
ATOM 866 N N . TYR A 1 111 ? 1.612 -3.975 -20.507 1.00 86.75 111 TYR A N 1
ATOM 867 C CA . TYR A 1 111 ? 1.930 -3.578 -19.142 1.00 86.75 111 TYR A CA 1
ATOM 868 C C . TYR A 1 111 ? 1.812 -4.736 -18.140 1.00 86.75 111 TYR A C 1
ATOM 870 O O . TYR A 1 111 ? 2.734 -4.962 -17.368 1.00 86.75 111 TYR A O 1
ATOM 878 N N . TRP A 1 112 ? 0.736 -5.530 -18.192 1.00 86.75 112 TRP A N 1
ATOM 879 C CA . TRP A 1 112 ? 0.582 -6.656 -17.262 1.00 86.75 112 TRP A CA 1
ATOM 880 C C . TRP A 1 112 ? 1.624 -7.761 -17.466 1.00 86.75 112 TRP A C 1
ATOM 882 O O . TRP A 1 112 ? 1.986 -8.434 -16.506 1.00 86.75 112 TRP A O 1
ATOM 892 N N . ARG A 1 113 ? 2.117 -7.953 -18.696 1.00 84.62 113 ARG A N 1
ATOM 893 C CA . ARG A 1 113 ? 3.211 -8.897 -18.968 1.00 84.62 113 ARG A CA 1
ATOM 894 C C . ARG A 1 113 ? 4.528 -8.366 -18.425 1.00 84.62 113 ARG A C 1
ATOM 896 O O . ARG A 1 113 ? 5.182 -9.066 -17.662 1.00 84.62 113 ARG A O 1
ATOM 903 N N . ASP A 1 114 ? 4.843 -7.115 -18.744 1.00 85.38 114 ASP A N 1
ATOM 904 C CA . ASP A 1 114 ? 6.065 -6.453 -18.285 1.00 85.38 114 ASP A CA 1
ATOM 905 C C . ASP A 1 114 ? 6.120 -6.403 -16.744 1.00 85.38 114 ASP A C 1
ATOM 907 O O . ASP A 1 114 ? 7.176 -6.594 -16.142 1.00 85.38 114 ASP A O 1
ATOM 911 N N . LEU A 1 115 ? 4.963 -6.225 -16.094 1.00 86.62 115 LEU A N 1
ATOM 912 C CA . LEU A 1 115 ? 4.818 -6.269 -14.642 1.00 86.62 115 LEU A CA 1
ATOM 913 C C . LEU A 1 115 ? 5.199 -7.633 -14.058 1.00 86.62 115 LEU A C 1
ATOM 915 O O . LEU A 1 115 ? 5.906 -7.689 -13.054 1.00 86.62 115 LEU A O 1
ATOM 919 N N . VAL A 1 116 ? 4.710 -8.727 -14.650 1.00 84.62 116 VAL A N 1
ATOM 920 C CA . VAL A 1 116 ? 5.020 -10.086 -14.182 1.00 84.62 116 VAL A CA 1
ATOM 921 C C . VAL A 1 116 ? 6.517 -10.349 -14.291 1.00 84.62 116 VAL A C 1
ATOM 923 O O . VAL A 1 116 ? 7.111 -10.830 -13.328 1.00 84.62 116 VAL A O 1
ATOM 926 N N . ASP A 1 117 ? 7.133 -9.962 -15.407 1.00 82.31 117 ASP A N 1
ATOM 927 C CA . ASP A 1 117 ? 8.574 -10.117 -15.609 1.00 82.31 117 ASP A CA 1
ATOM 928 C C . ASP A 1 117 ? 9.369 -9.321 -14.556 1.00 82.31 117 ASP A C 1
ATOM 930 O O . ASP A 1 117 ? 10.265 -9.866 -13.906 1.00 82.31 117 ASP A O 1
ATOM 934 N N . ALA A 1 118 ? 8.983 -8.065 -14.298 1.00 79.69 118 ALA A N 1
ATOM 935 C CA . ALA A 1 118 ? 9.606 -7.200 -13.289 1.00 79.69 118 ALA A CA 1
ATOM 936 C C . ALA A 1 118 ? 9.361 -7.645 -11.832 1.00 79.69 118 ALA A C 1
ATOM 938 O O . ALA A 1 118 ? 10.090 -7.242 -10.925 1.00 79.69 118 ALA A O 1
ATOM 939 N N . SER A 1 119 ? 8.351 -8.486 -11.602 1.00 76.38 119 SER A N 1
ATOM 940 C CA . SER A 1 119 ? 7.951 -8.995 -10.283 1.00 76.38 119 SER A CA 1
ATOM 941 C C . SER A 1 119 ? 8.733 -10.234 -9.840 1.00 76.38 119 SER A C 1
ATOM 943 O O . SER A 1 119 ? 8.443 -10.803 -8.787 1.00 76.38 119 SER A O 1
ATOM 945 N N . THR A 1 120 ? 9.714 -10.675 -10.630 1.00 72.25 120 THR A N 1
ATOM 946 C CA . THR A 1 120 ? 10.525 -11.858 -10.335 1.00 72.25 120 THR A CA 1
ATOM 947 C C . THR A 1 120 ? 11.992 -11.492 -10.131 1.00 72.25 120 THR A C 1
ATOM 949 O O . THR A 1 120 ? 12.569 -10.700 -10.871 1.00 72.25 120 THR A O 1
ATOM 952 N N . ILE A 1 121 ? 12.623 -12.098 -9.123 1.00 66.88 121 ILE A N 1
ATOM 953 C CA . ILE A 1 121 ? 14.083 -12.121 -8.994 1.00 66.88 121 ILE A CA 1
ATOM 954 C C . ILE A 1 121 ? 14.521 -13.514 -9.431 1.00 66.88 121 ILE A C 1
ATOM 956 O O . ILE A 1 121 ? 14.310 -14.489 -8.709 1.00 66.88 121 ILE A O 1
ATOM 960 N N . VAL A 1 122 ? 15.101 -13.617 -10.626 1.00 62.16 122 VAL A N 1
ATOM 961 C CA . VAL A 1 122 ? 15.736 -14.862 -11.068 1.00 62.16 122 VAL A CA 1
ATOM 962 C C . VAL A 1 122 ? 17.045 -14.995 -10.290 1.00 62.16 122 VAL A C 1
ATOM 964 O O . VAL A 1 122 ? 17.932 -14.153 -10.424 1.00 62.16 122 VAL A O 1
ATOM 967 N N . ARG A 1 123 ? 17.115 -16.004 -9.419 1.00 50.25 123 ARG A N 1
ATOM 968 C CA . ARG A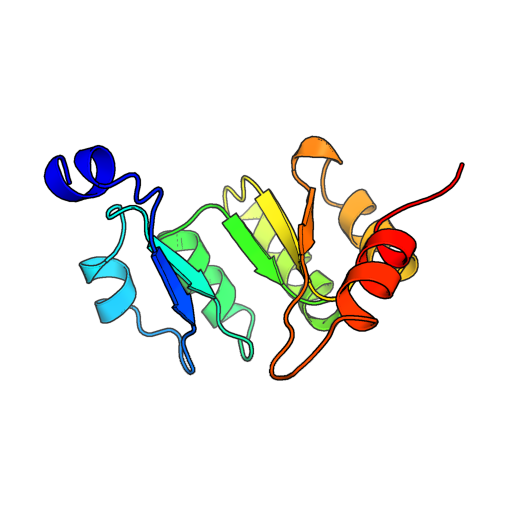 1 123 ? 18.342 -16.408 -8.722 1.00 50.25 123 ARG A CA 1
ATOM 969 C C . ARG A 1 123 ? 19.239 -17.236 -9.628 1.00 50.25 123 ARG A C 1
ATOM 971 O O . ARG A 1 123 ? 18.686 -18.075 -10.373 1.00 50.25 123 ARG A O 1
#

Radius of gyration: 15.31 Å; chains: 1; bounding box: 44×29×38 Å

pLDDT: mean 87.38, std 8.98, range [50.25, 96.06]